Protein AF-A0A951LX71-F1 (afdb_monomer_lite)

pLDDT: mean 90.01, std 8.05, range [53.84, 97.81]

Radius of gyration: 21.37 Å; chains: 1; bounding box: 46×36×62 Å

Structure (mmCIF, N/CA/C/O backbone):
data_AF-A0A951LX71-F1
#
_entry.id   AF-A0A951LX71-F1
#
loop_
_atom_site.group_PDB
_atom_site.id
_atom_site.type_symbol
_atom_site.label_atom_id
_atom_site.label_alt_id
_atom_site.label_comp_id
_atom_site.label_asym_id
_atom_site.label_entity_id
_atom_site.label_seq_id
_atom_site.pdbx_PDB_ins_code
_atom_site.Cartn_x
_atom_site.Cartn_y
_atom_site.Cartn_z
_atom_site.occupancy
_atom_site.B_iso_or_equiv
_atom_site.auth_seq_id
_atom_site.auth_comp_id
_atom_site.auth_asym_id
_atom_site.auth_atom_id
_atom_site.pdbx_PDB_model_num
ATOM 1 N N . MET A 1 1 ? -23.611 7.431 28.862 1.00 66.81 1 MET A N 1
ATOM 2 C CA . MET A 1 1 ? -22.140 7.429 29.046 1.00 66.81 1 MET A CA 1
ATOM 3 C C . MET A 1 1 ? -21.780 8.464 30.101 1.00 66.81 1 MET A C 1
ATOM 5 O O . MET A 1 1 ? -22.426 9.503 30.130 1.00 66.81 1 MET A O 1
ATOM 9 N N . THR A 1 2 ? -20.811 8.182 30.977 1.00 81.56 2 THR A N 1
ATOM 10 C CA . THR A 1 2 ? -20.246 9.188 31.904 1.00 81.56 2 THR A CA 1
ATOM 11 C C . THR A 1 2 ? -19.295 10.132 31.152 1.00 81.56 2 THR A C 1
ATOM 13 O O . THR A 1 2 ? -18.845 9.772 30.062 1.00 81.56 2 THR A O 1
ATOM 16 N N . SER A 1 3 ? -18.959 11.307 31.708 1.00 85.88 3 SER A N 1
ATOM 17 C CA . SER A 1 3 ? -18.001 12.256 31.094 1.00 85.88 3 SER A CA 1
ATOM 18 C C . SER A 1 3 ? -16.679 11.586 30.719 1.00 85.88 3 SER A C 1
ATOM 20 O O . SER A 1 3 ? -16.172 11.775 29.615 1.00 85.88 3 SER A O 1
ATOM 22 N N . ASP A 1 4 ? -16.178 10.731 31.607 1.00 86.00 4 ASP A N 1
ATOM 23 C CA . ASP A 1 4 ? -14.903 10.034 31.440 1.00 86.00 4 ASP A CA 1
ATOM 24 C C . ASP A 1 4 ? -14.977 8.998 30.314 1.00 86.00 4 ASP A C 1
ATOM 26 O O . ASP A 1 4 ? -14.040 8.845 29.531 1.00 86.00 4 ASP A O 1
ATOM 30 N N . THR A 1 5 ? -16.132 8.338 30.168 1.00 87.06 5 THR A N 1
ATOM 31 C CA . THR A 1 5 ? -16.380 7.395 29.068 1.00 87.06 5 THR A CA 1
ATOM 32 C C . THR A 1 5 ? -16.422 8.123 27.723 1.00 87.06 5 THR A C 1
ATOM 34 O O . THR A 1 5 ? -15.900 7.619 26.731 1.00 87.06 5 THR A O 1
ATOM 37 N N . THR A 1 6 ? -17.013 9.320 27.680 1.00 91.06 6 THR A N 1
ATOM 38 C CA . THR A 1 6 ? -17.078 10.148 26.466 1.00 91.06 6 THR A CA 1
ATOM 39 C C . THR A 1 6 ? -15.694 10.630 26.039 1.00 91.06 6 THR A C 1
ATOM 41 O O . THR A 1 6 ? -15.345 10.507 24.867 1.00 91.06 6 THR A O 1
ATOM 44 N N . LEU A 1 7 ? -14.875 11.110 26.980 1.00 93.25 7 LEU A N 1
ATOM 45 C CA . LEU A 1 7 ? -13.503 11.539 26.697 1.00 93.25 7 LEU A CA 1
ATOM 46 C C . LEU A 1 7 ? -12.629 10.373 26.204 1.00 93.25 7 LEU A C 1
ATOM 48 O O . LEU A 1 7 ? -11.881 10.513 25.231 1.00 93.25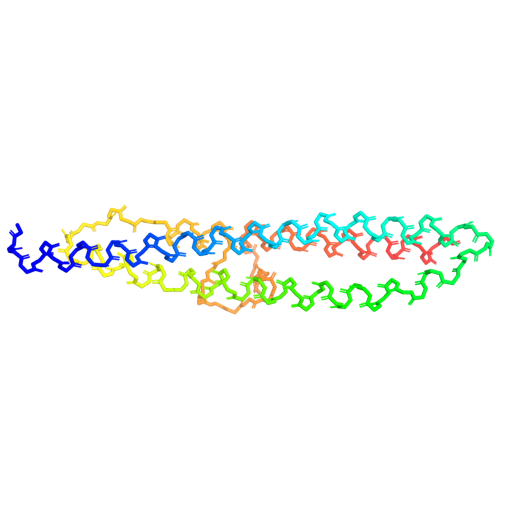 7 LEU A O 1
ATOM 52 N N . ALA A 1 8 ? -12.749 9.207 26.847 1.00 92.94 8 ALA A N 1
ATOM 53 C CA . ALA A 1 8 ? -12.040 7.998 26.439 1.00 92.94 8 ALA A CA 1
ATOM 54 C C . ALA A 1 8 ? -12.439 7.558 25.023 1.00 92.94 8 ALA A C 1
ATOM 56 O O . ALA A 1 8 ? -11.567 7.258 24.206 1.00 92.94 8 ALA A O 1
ATOM 57 N N . TRP A 1 9 ? -13.738 7.575 24.711 1.00 94.25 9 TRP A N 1
ATOM 58 C CA . TRP A 1 9 ? -14.240 7.259 23.376 1.00 94.25 9 TRP A CA 1
ATOM 59 C C . TRP A 1 9 ? -13.669 8.207 22.318 1.00 94.25 9 TRP A C 1
ATOM 61 O O . TRP A 1 9 ? -13.099 7.740 21.336 1.00 94.25 9 TRP A O 1
ATOM 71 N N . GLN A 1 10 ? -13.743 9.523 22.543 1.00 95.69 10 GLN A N 1
ATOM 72 C CA . GLN A 1 10 ? -13.238 10.528 21.599 1.00 95.69 10 GLN A CA 1
ATOM 73 C C . GLN A 1 10 ? -11.740 10.355 21.332 1.00 95.69 10 GLN A C 1
ATOM 75 O O . GLN A 1 10 ? -11.297 10.390 20.186 1.00 95.69 10 GLN A O 1
ATOM 80 N N . THR A 1 11 ? -10.961 10.112 22.387 1.00 96.38 11 THR A N 1
ATOM 81 C CA . THR A 1 11 ? -9.510 9.921 22.274 1.00 96.38 11 THR A CA 1
ATOM 82 C C . THR A 1 11 ? -9.174 8.671 21.462 1.00 96.38 11 THR A C 1
ATOM 84 O O . THR A 1 11 ? -8.345 8.726 20.553 1.00 96.38 11 THR A O 1
ATOM 87 N N . LEU A 1 12 ? -9.828 7.543 21.758 1.00 97.06 12 LEU A N 1
ATOM 88 C CA . LEU A 1 12 ? -9.613 6.287 21.036 1.00 97.06 12 LEU A CA 1
ATOM 89 C C . LEU A 1 12 ? -10.080 6.377 19.580 1.00 97.06 12 LEU A C 1
ATOM 91 O O . LEU A 1 12 ? -9.402 5.863 18.693 1.00 97.06 12 LEU A O 1
ATOM 95 N N . HIS A 1 13 ? -11.202 7.052 19.329 1.00 96.69 13 HIS A N 1
ATOM 96 C CA . HIS A 1 13 ? -11.722 7.277 17.985 1.00 96.69 13 HIS A CA 1
ATOM 97 C C . HIS A 1 13 ? -10.746 8.100 17.144 1.00 96.69 13 HIS A C 1
ATOM 99 O O . HIS A 1 13 ? -10.384 7.693 16.046 1.00 96.69 13 HIS A O 1
ATOM 105 N N . HIS A 1 14 ? -10.228 9.200 17.692 1.00 97.81 14 HIS A N 1
ATOM 106 C CA . HIS A 1 14 ? -9.255 10.028 16.986 1.00 97.81 14 HIS A CA 1
ATOM 107 C C . HIS A 1 14 ? -7.943 9.276 16.703 1.00 97.81 14 HIS A C 1
ATOM 109 O O . HIS A 1 14 ? -7.347 9.404 15.633 1.00 97.81 14 HIS A O 1
ATOM 115 N N . GLN A 1 15 ? -7.489 8.435 17.638 1.00 97.50 15 GLN A N 1
ATOM 116 C CA . GLN A 1 15 ? -6.347 7.551 17.392 1.00 97.50 15 GLN A CA 1
ATOM 117 C C . GLN A 1 15 ? -6.637 6.545 16.270 1.00 97.50 15 GLN A C 1
ATOM 119 O O . GLN A 1 15 ? -5.758 6.292 15.446 1.00 97.50 15 GLN A O 1
ATOM 124 N N . LEU A 1 16 ? -7.853 5.990 16.219 1.00 97.69 16 LEU A N 1
ATOM 125 C CA . LEU A 1 16 ? -8.264 5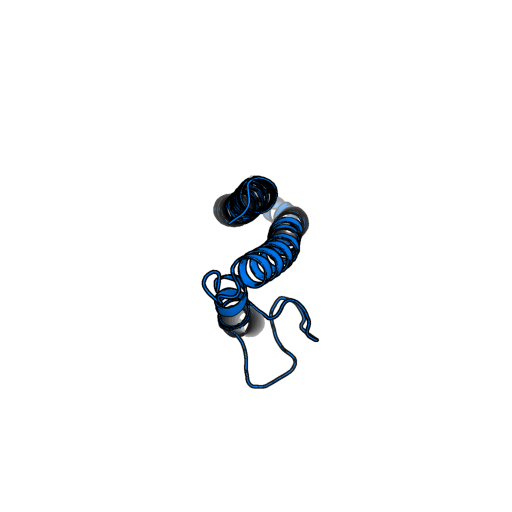.052 15.176 1.00 97.69 16 LEU A CA 1
ATOM 126 C C . LEU A 1 16 ? -8.273 5.728 13.803 1.00 97.69 16 LEU A C 1
ATOM 128 O O . LEU A 1 16 ? -7.683 5.184 12.871 1.00 97.69 16 LEU A O 1
ATOM 132 N N . GLU A 1 17 ? -8.868 6.915 13.689 1.00 97.44 17 GLU A N 1
ATOM 133 C CA . GLU A 1 17 ? -8.871 7.713 12.456 1.00 97.44 17 GLU A CA 1
ATOM 134 C C . GLU A 1 17 ? -7.449 7.931 11.943 1.00 97.44 17 GLU A C 1
ATOM 136 O O . GLU A 1 17 ? -7.142 7.581 10.805 1.00 97.44 17 GLU A O 1
ATOM 141 N N . ARG A 1 18 ? -6.534 8.372 12.814 1.00 97.50 18 ARG A N 1
ATOM 142 C CA . ARG A 1 18 ? -5.127 8.575 12.445 1.00 97.50 18 ARG 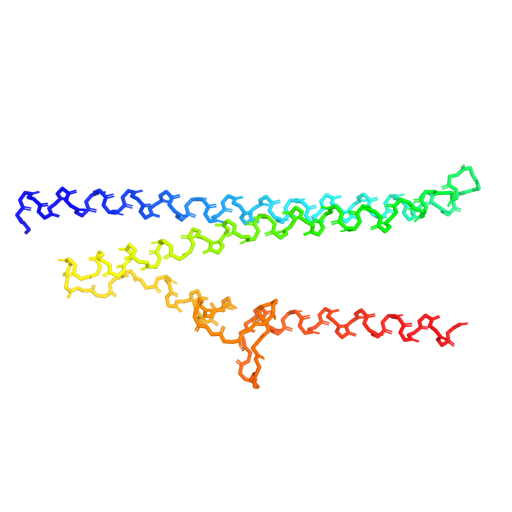A CA 1
ATOM 143 C C . ARG A 1 18 ? -4.441 7.299 11.960 1.00 97.50 18 ARG A C 1
ATOM 145 O O . ARG A 1 18 ? -3.623 7.355 11.042 1.00 97.50 18 ARG A O 1
ATOM 152 N N . MET A 1 19 ? -4.740 6.147 12.562 1.00 97.31 19 MET A N 1
ATOM 153 C CA . MET A 1 19 ? -4.200 4.865 12.092 1.00 97.31 19 MET A CA 1
ATOM 154 C C . MET A 1 19 ? -4.787 4.470 10.734 1.00 97.31 19 MET A C 1
ATOM 156 O O . MET A 1 19 ? -4.051 4.003 9.866 1.00 97.31 19 MET A O 1
ATOM 160 N N . ARG A 1 20 ? -6.082 4.702 10.502 1.00 95.75 20 ARG A N 1
ATOM 161 C CA . ARG A 1 20 ? -6.738 4.407 9.219 1.00 95.75 20 ARG A CA 1
ATOM 162 C C . ARG A 1 20 ? -6.253 5.327 8.096 1.00 95.75 20 ARG A C 1
ATOM 164 O O . ARG A 1 20 ? -5.946 4.838 7.010 1.00 95.75 20 ARG A O 1
ATOM 171 N N . GLU A 1 21 ? -6.069 6.614 8.369 1.00 96.94 21 GLU A N 1
ATOM 172 C CA . GLU A 1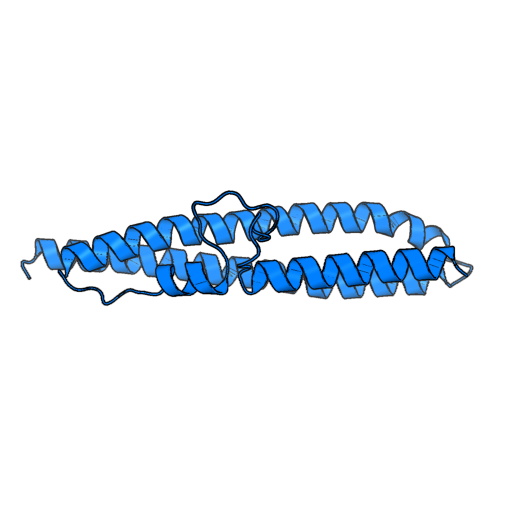 21 ? -5.438 7.565 7.444 1.00 96.94 21 GLU A CA 1
ATOM 173 C C . GLU A 1 21 ? -4.014 7.146 7.088 1.00 96.94 21 GLU A C 1
ATOM 175 O O . GLU A 1 21 ? -3.626 7.146 5.919 1.00 96.94 21 GLU A O 1
ATOM 180 N N . MET A 1 22 ? -3.229 6.746 8.090 1.00 96.31 22 MET A N 1
ATOM 181 C CA . MET A 1 22 ? -1.871 6.269 7.876 1.00 96.31 22 MET A CA 1
ATOM 182 C C . MET A 1 22 ? -1.855 5.024 6.986 1.00 96.31 22 MET A C 1
ATOM 184 O O . MET A 1 22 ? -1.090 4.977 6.023 1.00 96.31 22 MET A O 1
ATOM 188 N N . GLN A 1 23 ? -2.731 4.054 7.256 1.00 95.06 23 GLN A N 1
ATOM 189 C CA . GLN A 1 23 ? -2.885 2.860 6.429 1.00 95.06 23 GLN A CA 1
ATOM 190 C C . GLN A 1 23 ? -3.214 3.223 4.972 1.00 95.06 23 GLN A C 1
ATOM 192 O O . GLN A 1 23 ? -2.557 2.724 4.058 1.00 95.06 23 GLN A O 1
ATOM 197 N N . GLY A 1 24 ? -4.178 4.124 4.752 1.00 95.12 24 GLY A N 1
ATOM 198 C CA . GLY A 1 24 ? -4.551 4.592 3.415 1.00 95.12 24 GLY A CA 1
ATOM 199 C C . GLY A 1 24 ? -3.404 5.309 2.700 1.00 95.12 24 GLY A C 1
ATOM 200 O O . GLY A 1 24 ? -3.076 4.980 1.562 1.00 95.12 24 GLY A O 1
ATOM 201 N N . ARG A 1 25 ? -2.722 6.233 3.385 1.00 97.56 25 ARG A N 1
ATOM 202 C CA . ARG A 1 25 ? -1.604 6.999 2.819 1.00 97.56 25 ARG A CA 1
ATOM 203 C C . ARG A 1 25 ? -0.450 6.102 2.382 1.00 97.56 25 ARG A C 1
ATOM 205 O O . ARG A 1 25 ? 0.041 6.251 1.269 1.00 97.56 25 ARG A O 1
ATOM 212 N N . TYR A 1 26 ? -0.020 5.167 3.228 1.00 96.75 26 TYR A N 1
ATOM 213 C CA . TYR A 1 26 ? 1.069 4.256 2.866 1.00 96.75 26 TYR A CA 1
ATOM 214 C C . TYR A 1 26 ? 0.657 3.246 1.792 1.00 96.75 26 TYR A C 1
ATOM 216 O O . TYR A 1 26 ? 1.491 2.874 0.970 1.00 96.75 26 TYR A O 1
ATOM 224 N N . SER A 1 27 ? -0.622 2.858 1.734 1.00 94.12 27 SER A N 1
ATOM 225 C CA . SER A 1 27 ? -1.137 2.072 0.611 1.00 94.12 27 SER A CA 1
ATOM 226 C C . SER A 1 27 ? -1.060 2.853 -0.704 1.00 94.12 27 SER A C 1
ATOM 228 O O . SER A 1 27 ? -0.674 2.283 -1.720 1.00 94.12 27 SER A O 1
ATOM 230 N N . ASN A 1 28 ? -1.385 4.147 -0.698 1.00 96.62 28 ASN A N 1
ATOM 231 C CA . ASN A 1 28 ? -1.292 4.987 -1.894 1.00 96.62 28 ASN A CA 1
ATOM 232 C C . ASN A 1 28 ? 0.159 5.167 -2.347 1.00 96.62 28 ASN A C 1
ATOM 234 O O . ASN A 1 28 ? 0.445 4.958 -3.520 1.00 96.62 28 ASN A O 1
ATOM 238 N N . LEU A 1 29 ? 1.076 5.455 -1.417 1.00 97.31 29 LEU A N 1
ATOM 239 C CA . LEU A 1 29 ? 2.511 5.557 -1.717 1.00 97.31 29 LEU A CA 1
ATOM 240 C C . LEU A 1 29 ? 3.071 4.256 -2.300 1.00 97.31 29 LEU A C 1
ATOM 242 O O . LEU A 1 29 ? 3.884 4.291 -3.219 1.00 97.31 29 LEU A O 1
ATOM 246 N N . PHE A 1 30 ? 2.619 3.103 -1.797 1.00 95.44 30 PHE A N 1
ATOM 247 C CA . PHE A 1 30 ? 2.968 1.808 -2.373 1.00 95.44 30 PHE A CA 1
ATOM 248 C C . PHE A 1 30 ? 2.521 1.701 -3.837 1.00 95.44 30 PHE A C 1
ATOM 250 O O . PHE A 1 30 ? 3.338 1.380 -4.695 1.00 95.44 30 PHE A O 1
ATOM 257 N N . TYR A 1 31 ? 1.254 1.993 -4.149 1.00 93.44 31 TYR A N 1
ATOM 258 C CA . TYR A 1 31 ? 0.762 1.893 -5.528 1.00 93.44 31 TYR A CA 1
ATOM 259 C C . TYR A 1 31 ? 1.409 2.914 -6.462 1.00 93.44 31 TYR A C 1
ATOM 261 O O . TYR A 1 31 ? 1.757 2.570 -7.590 1.00 93.44 31 TYR A O 1
ATOM 269 N N . GLU A 1 32 ? 1.609 4.143 -5.993 1.00 97.06 32 GLU A N 1
ATOM 270 C CA . GLU A 1 32 ? 2.292 5.194 -6.740 1.00 97.06 32 GLU A CA 1
ATOM 271 C C . GLU A 1 32 ? 3.725 4.779 -7.089 1.00 97.06 32 GLU A C 1
ATOM 273 O O . GLU A 1 32 ? 4.115 4.849 -8.256 1.00 97.06 32 GLU A O 1
ATOM 278 N N . LEU A 1 33 ? 4.471 4.245 -6.112 1.00 97.00 33 LEU A N 1
ATOM 279 C CA . LEU A 1 33 ? 5.802 3.689 -6.340 1.00 97.00 33 LEU A CA 1
ATOM 280 C C . LEU A 1 33 ? 5.764 2.601 -7.418 1.00 97.00 33 LEU A C 1
ATOM 282 O O . LEU A 1 33 ? 6.539 2.672 -8.363 1.00 97.00 33 LEU A O 1
ATOM 286 N N . ILE A 1 34 ? 4.853 1.627 -7.322 1.00 94.19 34 ILE A N 1
ATOM 287 C CA . ILE A 1 34 ? 4.758 0.535 -8.303 1.00 94.19 34 ILE A CA 1
ATOM 288 C C . ILE A 1 34 ? 4.457 1.060 -9.713 1.00 94.19 34 ILE A C 1
ATOM 290 O O . ILE A 1 34 ? 5.096 0.619 -10.669 1.00 94.19 34 ILE A O 1
ATOM 294 N N . VAL A 1 35 ? 3.524 2.006 -9.861 1.00 95.81 35 VAL A N 1
ATOM 295 C CA . VAL A 1 35 ? 3.166 2.584 -11.168 1.00 95.81 35 VAL A CA 1
ATOM 296 C C . VAL A 1 35 ? 4.345 3.346 -11.768 1.00 95.81 35 VAL A C 1
ATOM 298 O O . VAL A 1 35 ? 4.705 3.106 -12.922 1.00 95.81 35 VAL A O 1
ATOM 301 N N . ILE A 1 36 ? 4.985 4.223 -10.991 1.00 97.31 36 ILE A N 1
ATOM 302 C CA . ILE A 1 36 ? 6.159 4.980 -11.445 1.00 97.31 36 ILE A CA 1
ATOM 303 C C . ILE A 1 36 ? 7.287 4.018 -11.818 1.00 97.31 36 ILE A C 1
ATOM 305 O O . ILE A 1 36 ? 7.894 4.148 -12.881 1.00 97.31 36 ILE A O 1
ATOM 309 N N . SER A 1 37 ? 7.546 3.016 -10.983 1.00 96.75 37 SER A N 1
ATOM 310 C CA . SER A 1 37 ? 8.592 2.031 -11.229 1.00 96.75 37 SER A CA 1
ATOM 311 C C . SER A 1 37 ? 8.333 1.184 -12.464 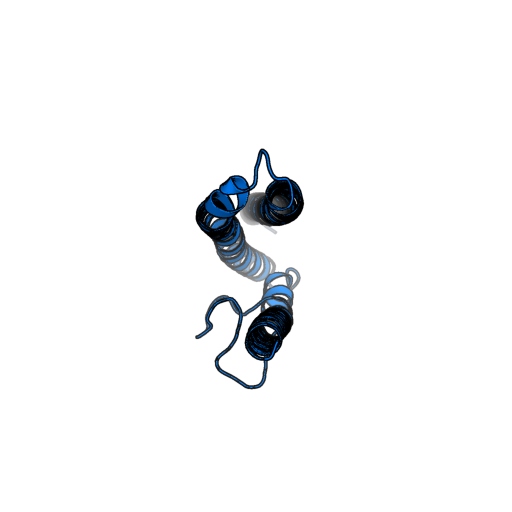1.00 96.75 37 SER A C 1
ATOM 313 O O . SER A 1 37 ? 9.280 0.895 -13.192 1.00 96.75 37 SER A O 1
ATOM 315 N N . LEU A 1 38 ? 7.080 0.831 -12.752 1.00 95.56 38 LEU A N 1
ATOM 316 C CA . LEU A 1 38 ? 6.723 0.151 -13.993 1.00 95.56 38 LEU A CA 1
ATOM 317 C C . LEU A 1 38 ? 7.062 1.017 -15.212 1.00 95.56 38 LEU A C 1
ATOM 319 O O . LEU A 1 38 ? 7.681 0.524 -16.153 1.00 95.56 38 LEU A O 1
ATOM 323 N N . ILE A 1 39 ? 6.718 2.307 -15.182 1.00 97.75 39 ILE A N 1
ATOM 324 C CA . ILE A 1 39 ? 7.046 3.246 -16.264 1.00 97.75 39 ILE A CA 1
ATOM 325 C C . ILE A 1 39 ? 8.565 3.339 -16.447 1.00 97.75 39 ILE A C 1
ATOM 327 O O . ILE A 1 39 ? 9.056 3.199 -17.565 1.00 97.75 39 ILE A O 1
ATOM 331 N N . VAL A 1 40 ? 9.326 3.509 -15.361 1.00 97.25 40 VAL A N 1
ATOM 332 C CA . VAL A 1 40 ? 10.796 3.574 -15.413 1.00 97.25 40 VAL A CA 1
ATOM 333 C C . VAL A 1 40 ? 11.395 2.286 -15.980 1.00 97.25 40 VAL A C 1
ATOM 335 O O . VAL A 1 40 ? 12.279 2.350 -16.832 1.00 97.25 40 VAL A O 1
ATOM 338 N N . LEU A 1 41 ? 10.900 1.116 -15.568 1.00 95.94 41 LEU A N 1
ATOM 339 C CA . LEU A 1 41 ? 11.355 -0.173 -16.092 1.00 95.94 41 LEU A CA 1
ATOM 340 C C . LEU A 1 41 ? 11.076 -0.320 -17.590 1.00 95.94 41 LEU A C 1
ATOM 342 O O . LEU A 1 41 ? 11.952 -0.774 -18.324 1.00 95.94 41 LEU A O 1
ATOM 346 N N . LEU A 1 42 ? 9.895 0.097 -18.056 1.00 95.19 42 LEU A N 1
ATOM 347 C CA . LEU A 1 42 ? 9.555 0.096 -19.481 1.00 95.19 42 LEU A CA 1
ATOM 348 C C . LEU A 1 42 ? 10.460 1.043 -20.278 1.00 95.19 42 LEU A C 1
ATOM 350 O O . LEU A 1 42 ? 10.914 0.678 -21.361 1.00 95.19 42 LEU A O 1
ATOM 354 N N . LEU A 1 43 ? 10.774 2.223 -19.735 1.00 96.62 43 LEU A N 1
ATOM 355 C CA . LEU A 1 43 ? 11.697 3.172 -20.362 1.00 96.62 43 LEU A CA 1
ATOM 356 C C . LEU A 1 43 ? 13.127 2.626 -20.425 1.00 96.62 43 LEU A C 1
ATOM 358 O O . LEU A 1 43 ? 13.767 2.741 -21.467 1.00 96.62 43 LEU A O 1
ATOM 362 N N . LEU A 1 44 ? 13.624 1.998 -19.355 1.00 94.19 44 LEU A N 1
ATOM 363 C CA . LEU A 1 44 ? 14.943 1.353 -19.344 1.00 94.19 44 LEU A CA 1
ATOM 364 C C . LEU A 1 44 ? 15.012 0.196 -20.347 1.00 94.19 44 LEU A C 1
ATOM 366 O O . LEU A 1 44 ? 15.990 0.081 -21.088 1.00 94.19 44 LEU A O 1
ATOM 370 N N . ALA A 1 45 ? 13.965 -0.630 -20.404 1.00 92.75 45 ALA A N 1
ATOM 371 C CA . ALA A 1 45 ? 13.855 -1.714 -21.371 1.00 92.75 45 ALA A CA 1
ATOM 372 C C . ALA A 1 45 ? 13.861 -1.172 -22.808 1.00 92.75 45 ALA A C 1
ATOM 374 O O . ALA A 1 45 ? 14.687 -1.597 -23.612 1.00 92.75 45 ALA A O 1
ATOM 375 N N . ALA A 1 46 ? 13.023 -0.181 -23.120 1.00 94.06 46 ALA A N 1
ATOM 376 C CA . ALA A 1 46 ? 12.991 0.448 -24.439 1.00 94.06 46 ALA A CA 1
ATOM 377 C C . ALA A 1 46 ? 14.330 1.112 -24.808 1.00 94.06 46 ALA A C 1
ATOM 379 O O . ALA A 1 46 ? 14.827 0.921 -25.915 1.00 94.06 46 ALA A O 1
ATOM 380 N N . ALA A 1 47 ? 14.962 1.835 -23.877 1.00 94.25 47 ALA A N 1
ATOM 381 C CA . ALA A 1 47 ? 16.267 2.459 -24.096 1.00 94.25 47 ALA A CA 1
ATOM 382 C C . ALA A 1 47 ? 17.349 1.418 -24.420 1.00 94.25 47 ALA A C 1
ATOM 384 O O . ALA A 1 47 ? 18.165 1.634 -25.317 1.00 94.25 47 ALA A O 1
ATOM 385 N N . SER A 1 48 ? 17.315 0.260 -23.755 1.00 93.44 48 SER A N 1
ATOM 386 C CA . SER A 1 48 ? 18.260 -0.834 -24.010 1.00 93.44 48 SER A CA 1
ATOM 387 C C . SER A 1 48 ? 18.129 -1.482 -25.391 1.00 93.44 48 SER A C 1
ATOM 389 O O . SER A 1 48 ? 19.046 -2.177 -25.825 1.00 93.44 48 SER A O 1
ATOM 391 N N . MET A 1 49 ? 17.025 -1.233 -26.101 1.00 93.00 49 MET A N 1
ATOM 392 C CA . MET A 1 49 ? 16.849 -1.670 -27.488 1.00 93.00 49 MET A CA 1
ATOM 393 C C . MET A 1 49 ? 17.557 -0.750 -28.493 1.00 93.00 49 MET A C 1
ATOM 395 O O . MET A 1 49 ? 17.619 -1.084 -29.672 1.00 93.00 49 MET A O 1
ATOM 399 N N . THR A 1 50 ? 18.084 0.396 -28.052 1.00 94.12 50 THR A N 1
ATOM 400 C CA . THR A 1 50 ? 18.862 1.313 -28.897 1.00 94.12 50 THR A CA 1
ATOM 401 C C . THR A 1 50 ? 20.358 1.018 -28.788 1.00 94.12 50 THR A C 1
ATOM 403 O O . THR A 1 50 ? 20.851 0.693 -27.706 1.00 94.12 50 THR A O 1
ATOM 406 N N . ASP A 1 51 ? 21.106 1.180 -29.883 1.00 88.94 51 ASP A N 1
ATOM 407 C CA . ASP A 1 51 ? 22.553 0.908 -29.899 1.00 88.94 51 ASP A CA 1
ATOM 408 C C . ASP A 1 51 ? 23.329 1.793 -28.910 1.00 88.94 51 ASP A C 1
ATOM 410 O O . ASP A 1 51 ? 24.253 1.330 -28.242 1.00 88.94 51 ASP A O 1
ATOM 414 N N . THR A 1 52 ? 22.909 3.051 -28.754 1.00 90.56 52 THR A N 1
ATOM 415 C CA . THR A 1 52 ? 23.563 4.036 -27.881 1.00 90.56 52 THR A CA 1
ATOM 416 C C . THR A 1 52 ? 23.365 3.744 -26.391 1.00 90.56 52 THR A C 1
ATOM 418 O O . THR A 1 52 ? 24.260 4.008 -25.592 1.00 90.56 52 THR A O 1
ATOM 421 N N . LEU A 1 53 ? 22.203 3.209 -25.994 1.00 91.06 53 LEU A N 1
ATOM 422 C CA . LEU A 1 53 ? 21.827 3.002 -24.586 1.00 91.06 53 LEU A CA 1
ATOM 423 C C . LEU A 1 53 ? 21.631 1.528 -24.223 1.00 91.06 53 LEU A C 1
ATOM 425 O O . LEU A 1 53 ? 21.003 1.214 -23.213 1.00 91.06 53 LEU A O 1
ATOM 429 N N . ARG A 1 54 ? 22.230 0.609 -24.985 1.00 89.56 54 ARG A N 1
ATOM 430 C CA . ARG A 1 54 ? 22.135 -0.840 -24.750 1.00 89.56 54 ARG A CA 1
ATOM 431 C C . ARG A 1 54 ? 22.493 -1.254 -23.318 1.00 89.56 54 ARG A C 1
ATOM 433 O O . ARG A 1 54 ? 21.884 -2.162 -22.759 1.00 89.56 54 ARG A O 1
ATOM 440 N N . GLY A 1 55 ? 23.435 -0.542 -22.693 1.00 92.50 55 GLY A N 1
ATOM 441 C CA . GLY A 1 55 ? 23.847 -0.755 -21.301 1.00 92.50 55 GLY A CA 1
ATOM 442 C C . GLY A 1 55 ? 22.768 -0.464 -20.247 1.00 92.50 55 GLY A C 1
ATOM 443 O O . GLY A 1 55 ? 22.911 -0.912 -19.113 1.00 92.50 55 GLY A O 1
ATOM 444 N N . ALA A 1 56 ? 21.670 0.220 -20.595 1.00 92.06 56 ALA A N 1
ATOM 445 C CA . ALA A 1 56 ? 20.580 0.540 -19.668 1.00 92.06 56 ALA A CA 1
ATOM 446 C C . ALA A 1 56 ? 19.936 -0.709 -19.039 1.00 92.06 56 ALA A C 1
ATOM 448 O O . ALA A 1 56 ? 19.482 -0.657 -17.896 1.00 92.06 56 ALA A O 1
ATOM 449 N N . VAL A 1 57 ? 19.967 -1.853 -19.737 1.00 92.50 57 VAL A N 1
ATOM 450 C CA . VAL A 1 57 ? 19.461 -3.136 -19.219 1.00 92.50 57 VAL A CA 1
ATOM 451 C C . VAL A 1 57 ? 20.164 -3.561 -17.924 1.00 92.50 57 VAL A C 1
ATOM 453 O O . VAL A 1 57 ? 19.551 -4.192 -17.066 1.00 92.50 57 VAL A O 1
ATOM 456 N N . LEU A 1 58 ? 21.428 -3.165 -17.731 1.00 94.69 58 LEU A N 1
ATOM 457 C CA . LEU A 1 58 ? 22.207 -3.500 -16.538 1.00 94.69 58 LEU A CA 1
ATOM 458 C C . LEU A 1 58 ? 21.694 -2.786 -15.280 1.00 94.69 58 LEU A C 1
ATOM 460 O O . LEU A 1 58 ? 21.941 -3.262 -14.176 1.00 94.69 58 LEU A O 1
ATOM 464 N N . LEU A 1 59 ? 20.958 -1.678 -15.429 1.00 94.81 59 LEU A N 1
ATOM 465 C CA . LEU A 1 59 ? 20.370 -0.937 -14.307 1.00 94.81 59 LEU A CA 1
ATOM 466 C C . LEU A 1 59 ? 19.084 -1.584 -13.783 1.00 94.81 59 LEU A C 1
ATOM 468 O O . LEU A 1 59 ? 18.741 -1.401 -12.615 1.00 94.81 59 LEU A O 1
ATOM 472 N N . ILE A 1 60 ? 18.390 -2.360 -14.621 1.00 93.38 60 ILE A N 1
ATOM 473 C CA . ILE A 1 60 ? 17.117 -3.008 -14.285 1.00 93.38 60 ILE A CA 1
ATOM 474 C C . ILE A 1 60 ? 17.197 -3.832 -12.988 1.00 93.38 60 ILE A C 1
ATOM 476 O O . ILE A 1 60 ? 16.393 -3.560 -12.097 1.00 93.38 60 ILE A O 1
ATOM 480 N N . PRO A 1 61 ? 18.130 -4.791 -12.802 1.00 92.75 61 PRO A N 1
ATOM 481 C CA . PRO A 1 61 ? 18.156 -5.607 -11.584 1.00 92.75 61 PRO A CA 1
ATOM 482 C C . PRO A 1 61 ? 18.362 -4.777 -10.309 1.00 92.75 61 PRO A C 1
ATOM 484 O O . PRO A 1 61 ? 17.699 -5.025 -9.302 1.00 92.75 61 PRO A O 1
ATOM 487 N N . PHE A 1 62 ? 19.219 -3.751 -10.350 1.00 95.06 62 PHE A N 1
ATOM 488 C CA . PHE A 1 62 ? 19.436 -2.856 -9.209 1.00 95.06 62 PHE A CA 1
ATOM 489 C C . PHE A 1 62 ? 18.190 -2.029 -8.896 1.00 95.06 62 PHE A C 1
ATOM 491 O O . PHE A 1 62 ? 17.812 -1.894 -7.731 1.00 95.06 62 PHE A O 1
ATOM 498 N N . TYR A 1 63 ? 17.521 -1.520 -9.932 1.00 95.62 63 TYR A N 1
ATOM 499 C CA . TYR A 1 63 ? 16.288 -0.761 -9.773 1.00 95.62 63 TYR A CA 1
ATOM 500 C C . TYR A 1 63 ? 15.157 -1.630 -9.208 1.00 95.62 63 TYR A C 1
ATOM 502 O O . TYR A 1 63 ? 14.477 -1.215 -8.274 1.00 95.62 63 TYR A O 1
ATOM 510 N N . VAL A 1 64 ? 15.001 -2.869 -9.686 1.00 94.50 64 VAL A N 1
ATOM 511 C CA . VAL A 1 64 ? 14.009 -3.819 -9.153 1.00 94.50 64 VAL A CA 1
ATOM 512 C C . VAL A 1 64 ? 14.240 -4.088 -7.663 1.00 94.50 64 VAL A C 1
ATOM 514 O O . VAL A 1 64 ? 13.285 -4.045 -6.887 1.00 94.50 64 VAL A O 1
ATOM 517 N N . ILE A 1 65 ? 15.489 -4.312 -7.237 1.00 94.81 65 ILE A N 1
ATOM 518 C CA . ILE A 1 65 ? 15.817 -4.498 -5.812 1.00 94.81 65 ILE A CA 1
ATOM 519 C C . ILE A 1 65 ? 15.475 -3.235 -5.012 1.00 94.81 65 ILE A C 1
ATOM 521 O O . ILE A 1 65 ? 14.822 -3.327 -3.972 1.00 94.81 65 ILE A O 1
ATOM 525 N N . TYR A 1 66 ? 15.868 -2.057 -5.504 1.00 95.50 66 TYR A N 1
ATOM 526 C CA . TYR A 1 66 ? 15.582 -0.773 -4.859 1.00 95.50 66 TYR A CA 1
ATOM 527 C C . TYR A 1 66 ? 14.076 -0.564 -4.634 1.00 95.50 66 TYR A C 1
ATOM 529 O O . TYR A 1 66 ? 13.648 -0.250 -3.518 1.00 95.50 66 TYR A O 1
ATOM 537 N N . VAL A 1 67 ? 13.268 -0.797 -5.669 1.00 96.38 67 VAL A N 1
ATOM 538 C 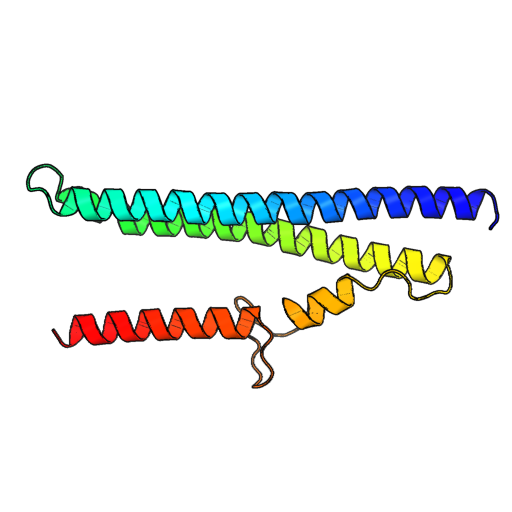CA . VAL A 1 67 ? 11.804 -0.689 -5.613 1.00 96.38 67 VAL A CA 1
ATOM 539 C C . VAL A 1 67 ? 11.219 -1.735 -4.672 1.00 96.38 67 VAL A C 1
ATOM 541 O O . VAL A 1 67 ? 10.325 -1.414 -3.890 1.00 96.38 67 VAL A O 1
ATOM 544 N N . GLY A 1 68 ? 11.744 -2.962 -4.686 1.00 93.44 68 GLY A N 1
ATOM 545 C CA . GLY A 1 68 ? 11.333 -4.031 -3.778 1.00 93.44 68 GLY A CA 1
ATOM 546 C C . GLY A 1 68 ? 11.526 -3.663 -2.305 1.00 93.44 68 GLY A C 1
ATOM 547 O O . GLY A 1 68 ? 10.613 -3.851 -1.501 1.00 93.44 68 GLY A O 1
ATOM 548 N N . VAL A 1 69 ? 12.668 -3.065 -1.952 1.00 96.00 69 VAL A N 1
ATOM 549 C CA . VAL A 1 69 ? 12.952 -2.607 -0.580 1.00 96.00 69 VAL A CA 1
ATOM 550 C C . VAL A 1 69 ? 11.989 -1.496 -0.149 1.00 96.00 69 VAL A C 1
ATOM 552 O O . VAL A 1 69 ? 11.416 -1.573 0.938 1.00 96.00 69 VAL A O 1
ATOM 555 N N . HIS A 1 70 ? 11.748 -0.494 -0.999 1.00 95.44 70 HIS A N 1
ATOM 556 C CA . HIS A 1 70 ? 10.812 0.597 -0.688 1.00 95.44 70 HIS A CA 1
ATOM 557 C C . HIS A 1 70 ? 9.365 0.104 -0.591 1.00 95.44 70 HIS A C 1
ATOM 559 O O . HIS A 1 70 ? 8.621 0.501 0.305 1.00 95.44 70 HIS A O 1
ATOM 565 N N . SER A 1 71 ? 8.985 -0.829 -1.461 1.00 93.69 71 SER A N 1
ATOM 566 C CA . SER A 1 71 ? 7.678 -1.482 -1.432 1.00 93.69 71 SER A CA 1
ATOM 567 C C . SER A 1 71 ? 7.467 -2.245 -0.123 1.00 93.69 71 SER A C 1
ATOM 569 O O . SER A 1 71 ? 6.424 -2.103 0.516 1.00 93.69 71 SER A O 1
ATOM 571 N N . ALA A 1 72 ? 8.474 -3.006 0.323 1.00 91.44 72 ALA A N 1
ATOM 572 C CA . ALA A 1 72 ? 8.442 -3.707 1.605 1.00 91.44 72 ALA A CA 1
ATOM 573 C C . ALA A 1 72 ? 8.350 -2.730 2.787 1.00 91.44 72 ALA A C 1
ATOM 575 O O . ALA A 1 72 ? 7.578 -2.961 3.719 1.00 91.44 72 ALA A O 1
ATOM 576 N N . TYR A 1 73 ? 9.081 -1.614 2.725 1.00 94.25 73 TYR A N 1
ATOM 577 C CA . TYR A 1 73 ? 9.009 -0.550 3.720 1.00 94.25 73 TYR A CA 1
ATOM 578 C C . TYR A 1 73 ? 7.593 0.039 3.824 1.00 94.25 73 TYR A C 1
ATOM 580 O O . TYR A 1 73 ? 7.022 0.049 4.915 1.00 94.25 73 TYR A O 1
ATOM 588 N N . TYR A 1 74 ? 6.965 0.445 2.716 1.00 95.38 74 TYR A N 1
ATOM 589 C CA . TYR A 1 74 ? 5.597 0.978 2.750 1.00 95.38 74 TYR A CA 1
ATOM 590 C C . TYR A 1 74 ? 4.573 -0.051 3.229 1.00 95.38 74 TYR A C 1
ATOM 592 O O . TYR A 1 74 ? 3.735 0.264 4.078 1.00 95.38 74 TYR A O 1
ATOM 600 N N . LEU A 1 75 ? 4.673 -1.299 2.765 1.00 91.62 75 LEU A N 1
ATOM 601 C CA . LEU A 1 75 ? 3.777 -2.363 3.209 1.00 91.62 75 LEU A CA 1
ATOM 602 C C . LEU A 1 75 ? 3.924 -2.644 4.713 1.00 91.62 75 LEU A C 1
ATOM 604 O O . LEU A 1 75 ? 2.924 -2.902 5.382 1.00 91.62 75 LEU A O 1
ATOM 608 N N . SER A 1 76 ? 5.136 -2.535 5.271 1.00 92.00 76 SER A N 1
ATOM 609 C CA . SER A 1 76 ? 5.354 -2.696 6.714 1.00 92.00 76 SER A CA 1
ATOM 610 C C . SER A 1 76 ? 4.568 -1.667 7.536 1.00 92.00 76 SER A C 1
ATOM 612 O O . SER A 1 76 ? 3.971 -2.027 8.551 1.00 92.00 76 SER A O 1
ATOM 614 N N . TYR A 1 77 ? 4.461 -0.423 7.056 1.00 94.25 77 TYR A N 1
ATOM 615 C CA . TYR A 1 77 ? 3.660 0.619 7.701 1.00 94.25 77 TYR A CA 1
ATOM 616 C C . TYR A 1 77 ? 2.157 0.402 7.552 1.00 94.25 77 TYR A C 1
ATOM 618 O O . TYR A 1 77 ? 1.417 0.658 8.499 1.00 94.25 77 TYR A O 1
ATOM 626 N N . VAL A 1 78 ? 1.700 -0.112 6.407 1.00 93.88 78 VAL A N 1
ATOM 627 C CA . VAL A 1 78 ? 0.297 -0.520 6.220 1.00 93.88 78 VAL A CA 1
ATOM 628 C C . VAL A 1 78 ? -0.075 -1.613 7.224 1.00 93.88 78 VAL A C 1
ATOM 630 O O . VAL A 1 78 ? -1.103 -1.518 7.895 1.00 93.88 78 VAL A O 1
ATOM 633 N N . VAL A 1 79 ? 0.776 -2.634 7.372 1.00 92.06 79 VAL A N 1
ATOM 634 C CA . VAL A 1 79 ? 0.567 -3.724 8.338 1.00 92.06 79 VAL A CA 1
ATOM 635 C C . VAL A 1 79 ? 0.600 -3.200 9.769 1.00 92.06 79 VAL A C 1
ATOM 637 O O . VAL A 1 79 ? -0.279 -3.540 10.559 1.00 92.06 79 VAL A O 1
ATOM 640 N N . TRP A 1 80 ? 1.574 -2.351 10.096 1.00 94.06 80 TRP A N 1
ATOM 641 C CA . TRP A 1 80 ? 1.682 -1.722 11.408 1.00 94.06 80 TRP A CA 1
ATOM 642 C C . TRP A 1 80 ? 0.409 -0.942 11.753 1.00 94.06 80 TRP A C 1
ATOM 644 O O . TRP A 1 80 ? -0.236 -1.240 12.755 1.00 94.06 80 TRP A O 1
ATOM 654 N N . ALA A 1 81 ? -0.027 -0.029 10.883 1.00 96.12 81 ALA A N 1
ATOM 655 C CA . ALA A 1 81 ? -1.226 0.778 11.100 1.00 96.12 81 ALA A CA 1
ATOM 656 C C . ALA A 1 81 ? -2.476 -0.093 11.302 1.00 96.12 81 ALA A C 1
ATOM 658 O O . ALA A 1 81 ? -3.281 0.161 12.199 1.00 96.12 81 ALA A O 1
ATOM 659 N N . ARG A 1 82 ? -2.592 -1.184 10.539 1.00 94.62 82 ARG A N 1
ATOM 660 C CA . ARG A 1 82 ? -3.695 -2.139 10.651 1.00 94.62 82 ARG A CA 1
ATOM 661 C C . ARG A 1 82 ? -3.714 -2.893 11.986 1.00 94.62 82 ARG A C 1
ATOM 663 O O . ARG A 1 82 ? -4.791 -3.123 12.539 1.00 94.62 82 ARG A O 1
ATOM 670 N N . ILE A 1 83 ? -2.550 -3.274 12.520 1.00 94.50 83 ILE A N 1
ATOM 671 C CA . ILE A 1 83 ? -2.445 -3.917 13.842 1.00 94.50 83 ILE A CA 1
ATOM 672 C C . ILE A 1 83 ? -2.977 -2.976 14.928 1.00 94.50 83 ILE A C 1
ATOM 674 O O . ILE A 1 83 ? -3.820 -3.376 15.732 1.00 94.50 83 ILE A O 1
ATOM 678 N N . TYR A 1 84 ? -2.537 -1.716 14.922 1.00 95.75 84 TYR A N 1
ATOM 679 C CA . TYR A 1 84 ? -2.980 -0.729 15.908 1.00 95.75 84 TYR A CA 1
ATOM 680 C C . TYR A 1 84 ? -4.463 -0.389 15.754 1.00 95.75 84 TYR A C 1
ATOM 682 O O . TYR A 1 84 ? -5.185 -0.366 16.751 1.00 95.75 84 TYR A O 1
ATOM 690 N N . ALA A 1 85 ? -4.941 -0.206 14.522 1.00 96.94 85 ALA A N 1
ATOM 691 C CA . ALA A 1 85 ? -6.354 0.031 14.249 1.00 96.94 85 ALA A CA 1
ATOM 692 C C . ALA A 1 85 ? -7.237 -1.121 14.755 1.00 96.94 85 ALA A C 1
ATOM 694 O O . ALA A 1 85 ? -8.245 -0.876 15.409 1.00 96.94 85 ALA A O 1
ATOM 695 N N . THR A 1 86 ? -6.817 -2.375 14.552 1.00 95.69 86 THR A N 1
ATOM 696 C CA . THR A 1 86 ? -7.531 -3.556 15.070 1.00 95.69 86 THR A CA 1
ATOM 697 C C . THR A 1 86 ? -7.670 -3.506 16.593 1.00 95.69 86 THR A C 1
ATOM 699 O O . THR A 1 86 ? -8.760 -3.710 17.125 1.00 95.69 86 THR A O 1
ATOM 702 N N . GLY A 1 87 ? -6.584 -3.193 17.305 1.00 95.69 87 GLY A N 1
ATOM 703 C CA . GLY A 1 87 ? -6.619 -3.068 18.763 1.00 95.69 87 GLY A CA 1
ATOM 704 C C . GLY A 1 87 ? -7.506 -1.915 19.249 1.00 95.69 87 GLY A C 1
ATOM 705 O O . GLY A 1 87 ? -8.180 -2.048 20.270 1.00 95.69 87 GLY A O 1
ATOM 706 N N . LEU A 1 88 ? -7.534 -0.791 18.527 1.00 97.12 88 LEU A N 1
ATOM 707 C CA . LEU A 1 88 ? -8.382 0.361 18.852 1.00 97.12 88 LEU A CA 1
ATOM 708 C C . LEU A 1 88 ? -9.868 0.071 18.606 1.00 97.12 88 LEU A C 1
ATOM 710 O O . LEU A 1 88 ? -10.686 0.390 19.465 1.00 97.12 88 LEU A O 1
ATOM 714 N N . GLU A 1 89 ? -10.216 -0.592 17.501 1.00 96.56 89 GLU A N 1
ATOM 715 C CA . GLU A 1 89 ? -11.595 -1.014 17.210 1.00 96.56 89 GLU A CA 1
ATOM 716 C C . GLU A 1 89 ? -12.141 -1.950 18.285 1.00 96.56 89 GLU A C 1
ATOM 718 O O . GLU A 1 89 ? -13.242 -1.741 18.788 1.00 96.56 89 GLU A O 1
ATOM 723 N N . GLN A 1 90 ? -11.349 -2.940 18.703 1.00 95.38 90 GLN A N 1
ATOM 724 C CA . GLN A 1 90 ? -11.743 -3.866 19.766 1.00 95.38 90 GLN A CA 1
ATOM 725 C C . GLN A 1 90 ? -11.976 -3.143 21.099 1.00 95.38 90 GLN A C 1
ATOM 727 O O . GLN A 1 90 ? -12.954 -3.428 21.791 1.00 95.38 90 GLN A O 1
ATOM 732 N N . LYS A 1 91 ? -11.116 -2.177 21.452 1.00 95.69 91 LYS A N 1
ATOM 733 C CA . LYS A 1 91 ? -11.286 -1.353 22.661 1.00 95.69 91 LYS A CA 1
ATOM 734 C C . LYS A 1 91 ? -12.538 -0.479 22.595 1.00 95.69 91 LYS A C 1
ATOM 736 O O . LYS A 1 91 ? -13.255 -0.382 23.587 1.00 95.69 91 LYS A O 1
ATOM 741 N N . LEU A 1 92 ? -12.808 0.140 21.446 1.00 95.56 92 LEU A N 1
ATOM 742 C CA . LEU A 1 92 ? -13.996 0.968 21.233 1.00 95.56 92 LEU A CA 1
ATOM 743 C C . LEU A 1 92 ? -15.284 0.137 21.301 1.00 95.56 92 LEU A C 1
ATOM 745 O O . LEU A 1 92 ? -16.202 0.518 22.023 1.00 95.56 92 LEU A O 1
ATOM 749 N N . ASN A 1 93 ? -15.329 -1.024 20.645 1.00 95.56 93 ASN A N 1
ATOM 750 C CA . ASN A 1 93 ? -16.469 -1.942 20.732 1.00 95.56 93 ASN A CA 1
ATOM 751 C C . ASN A 1 93 ? -16.702 -2.415 22.177 1.00 95.56 93 ASN A C 1
ATOM 753 O O . ASN A 1 93 ? -17.835 -2.427 22.654 1.00 95.56 93 ASN A O 1
ATOM 757 N N . ALA A 1 94 ? -15.634 -2.732 22.922 1.00 94.06 94 ALA A N 1
ATOM 758 C CA . ALA A 1 94 ? -15.741 -3.110 24.333 1.00 94.06 94 ALA A CA 1
ATOM 759 C C . ALA A 1 94 ? -16.298 -1.974 25.211 1.00 94.06 94 ALA A C 1
ATOM 761 O O . ALA A 1 94 ? -17.114 -2.227 26.098 1.00 94.06 94 ALA A O 1
ATOM 762 N N . LEU A 1 95 ? -15.894 -0.727 24.950 1.00 93.12 95 LEU A N 1
ATOM 763 C CA . LEU A 1 95 ? -16.396 0.456 25.654 1.00 93.12 95 LEU A CA 1
ATOM 764 C C . LEU A 1 95 ? -17.887 0.703 25.369 1.00 93.12 95 LEU A C 1
ATOM 766 O O . LEU A 1 95 ? -18.640 1.052 26.277 1.00 93.12 95 LEU A O 1
ATOM 770 N N . LEU A 1 96 ? -18.311 0.496 24.120 1.00 90.25 96 LEU A N 1
ATOM 771 C CA . LEU A 1 96 ? -19.699 0.655 23.681 1.00 90.25 96 LEU A CA 1
ATOM 772 C C . LEU A 1 96 ? -20.586 -0.545 24.043 1.00 90.25 96 LEU A C 1
ATOM 774 O O . LEU A 1 96 ? -21.804 -0.414 24.042 1.00 90.25 96 LEU A O 1
ATOM 778 N N . LYS A 1 97 ? -19.985 -1.694 24.385 1.00 91.31 97 LYS A N 1
ATOM 779 C CA . LYS A 1 97 ? -20.657 -2.997 24.553 1.00 91.31 97 LYS A CA 1
ATOM 780 C C . LYS A 1 97 ? -21.437 -3.437 23.310 1.00 91.31 97 LYS A C 1
ATOM 782 O O . LYS A 1 97 ? -22.364 -4.237 23.404 1.00 91.31 97 LYS A O 1
ATOM 787 N N . GLU A 1 98 ? -21.025 -2.937 22.155 1.00 91.12 98 GLU A N 1
ATOM 788 C CA . GLU A 1 98 ? -21.617 -3.223 20.857 1.00 91.12 98 GLU A CA 1
ATOM 789 C C . GLU A 1 98 ? -20.512 -3.496 19.842 1.00 91.12 98 GLU A C 1
ATOM 791 O O . GLU A 1 98 ? -19.393 -2.997 19.952 1.00 91.12 98 GLU A O 1
ATOM 796 N N . ASP A 1 99 ? -20.830 -4.291 18.829 1.00 90.19 99 ASP A N 1
ATOM 797 C CA . ASP A 1 99 ? -19.881 -4.723 17.808 1.00 90.19 99 ASP A CA 1
ATOM 798 C C . ASP A 1 99 ? -20.067 -3.923 16.512 1.00 90.19 99 ASP A C 1
ATOM 800 O O . ASP A 1 99 ? -20.427 -4.460 15.463 1.00 90.19 99 ASP A O 1
ATOM 804 N N . LEU A 1 100 ? -19.881 -2.604 16.619 1.00 90.94 100 LEU A N 1
ATOM 805 C CA . LEU A 1 100 ? -20.135 -1.651 15.534 1.00 90.94 100 LEU A CA 1
ATOM 806 C C . LEU A 1 100 ? -18.938 -1.511 14.585 1.00 90.94 100 LEU A C 1
ATOM 808 O O . LEU A 1 100 ? -19.107 -1.410 13.370 1.00 90.94 100 LEU A O 1
ATOM 812 N N . LEU A 1 101 ? -17.714 -1.516 15.119 1.00 93.44 101 LEU A N 1
ATOM 813 C CA . LEU A 1 101 ? -16.493 -1.342 14.333 1.00 93.44 101 LEU A CA 1
ATOM 814 C C . LEU A 1 101 ? -15.962 -2.702 13.879 1.00 93.44 101 LEU A C 1
ATOM 816 O O . LEU A 1 101 ? -15.314 -3.426 14.635 1.00 93.44 101 LEU A O 1
ATOM 820 N N . ILE A 1 102 ? -16.265 -3.060 12.631 1.00 93.56 102 ILE A N 1
ATOM 821 C CA . ILE A 1 102 ? -16.036 -4.410 12.092 1.00 93.56 102 ILE A CA 1
ATOM 822 C C . ILE A 1 102 ? -14.952 -4.471 11.008 1.00 93.56 102 ILE A C 1
ATOM 824 O O . ILE A 1 102 ? -14.721 -5.540 10.435 1.00 93.56 102 ILE A O 1
ATOM 828 N N . ALA A 1 103 ? -14.304 -3.345 10.701 1.00 92.75 103 ALA A N 1
ATOM 829 C CA . ALA A 1 103 ? -13.387 -3.231 9.569 1.00 92.75 103 ALA A CA 1
ATOM 830 C C . ALA A 1 103 ? -12.208 -4.206 9.692 1.00 92.75 103 ALA A C 1
ATOM 832 O O . ALA A 1 103 ? -11.900 -4.908 8.729 1.00 92.75 103 ALA A O 1
ATOM 833 N N . HIS A 1 104 ? -11.625 -4.369 10.885 1.00 90.94 104 HIS A N 1
ATOM 834 C CA . HIS A 1 104 ? -10.553 -5.347 11.103 1.00 90.94 104 HIS A CA 1
ATOM 835 C C . HIS A 1 104 ? -10.942 -6.786 10.710 1.00 90.94 104 HIS A C 1
ATOM 837 O O . HIS A 1 104 ? -10.099 -7.541 10.210 1.00 90.94 104 HIS A O 1
ATOM 843 N N . ARG A 1 105 ? -12.218 -7.175 10.883 1.00 90.50 105 ARG A N 1
ATOM 844 C CA . ARG A 1 105 ? -12.728 -8.500 10.484 1.00 90.50 105 ARG A CA 1
ATOM 845 C C . ARG A 1 105 ? -12.834 -8.622 8.972 1.00 90.50 105 ARG A C 1
ATOM 847 O O . ARG A 1 105 ? -12.395 -9.626 8.415 1.00 90.50 105 ARG A O 1
ATOM 854 N N . GLN A 1 106 ? -13.355 -7.595 8.306 1.00 90.31 106 GLN A N 1
ATOM 855 C CA . GLN A 1 106 ? -13.434 -7.559 6.845 1.00 90.31 106 GLN A CA 1
ATOM 856 C C . GLN A 1 106 ? -12.038 -7.621 6.218 1.00 90.31 106 GLN A C 1
ATOM 858 O O . GLN A 1 106 ? -11.791 -8.427 5.323 1.00 90.31 106 GLN A O 1
ATOM 863 N N . GLU A 1 107 ? -11.084 -6.859 6.751 1.00 89.75 107 GLU A N 1
ATOM 864 C CA . GLU A 1 107 ? -9.693 -6.884 6.300 1.00 89.75 107 GLU A CA 1
ATOM 865 C C . GLU A 1 107 ? -9.029 -8.248 6.524 1.00 89.75 107 GLU A C 1
ATOM 867 O O . GLU A 1 107 ? -8.204 -8.677 5.719 1.00 89.75 107 GLU A O 1
ATOM 872 N N . ALA A 1 108 ? -9.364 -8.953 7.610 1.00 87.56 108 ALA A N 1
ATOM 873 C CA . ALA A 1 108 ? -8.831 -10.289 7.878 1.00 87.56 108 ALA A CA 1
ATOM 874 C C . ALA A 1 108 ? -9.311 -11.333 6.863 1.00 87.56 108 ALA A C 1
ATOM 876 O O . ALA A 1 108 ? -8.560 -12.260 6.544 1.00 87.56 108 ALA A O 1
ATOM 877 N N . VAL A 1 109 ? -10.534 -11.167 6.353 1.00 85.19 109 VAL A N 1
ATOM 878 C CA . VAL A 1 109 ? -11.119 -12.023 5.315 1.00 85.19 109 VAL A CA 1
ATOM 879 C C . VAL A 1 109 ? -10.582 -11.651 3.933 1.00 85.19 109 VAL A C 1
ATOM 881 O O . VAL A 1 109 ? -10.155 -12.531 3.188 1.00 85.19 109 VAL A O 1
ATOM 884 N N . TYR A 1 110 ? -10.578 -10.360 3.597 1.00 82.12 110 TYR A N 1
ATOM 885 C CA . TYR A 1 110 ? -10.229 -9.883 2.260 1.00 82.12 110 TYR A CA 1
ATOM 886 C C . TYR A 1 110 ? -8.716 -9.866 2.011 1.00 82.12 110 TYR A C 1
ATOM 888 O O . TYR A 1 110 ? -8.239 -10.448 1.036 1.00 82.12 110 TYR A O 1
ATOM 896 N N . LEU A 1 111 ? -7.948 -9.229 2.902 1.00 83.44 111 LEU A N 1
ATOM 897 C CA . LEU A 1 111 ? -6.503 -9.069 2.740 1.00 83.44 111 LEU A CA 1
ATOM 898 C C . LEU A 1 111 ? -5.788 -10.334 3.201 1.00 83.44 111 LEU A C 1
ATOM 900 O O . LEU A 1 111 ? -5.353 -11.149 2.396 1.00 83.44 111 LEU A O 1
ATOM 904 N N . PHE A 1 112 ? -5.654 -10.487 4.512 1.00 84.44 112 PHE A N 1
ATOM 905 C CA . PHE A 1 112 ? -5.016 -11.618 5.173 1.00 84.44 112 PHE A CA 1
ATOM 906 C C . PHE A 1 112 ? -5.186 -11.475 6.690 1.00 84.44 112 PHE A C 1
ATOM 908 O O . PHE A 1 112 ? -5.288 -10.352 7.194 1.00 84.44 112 PHE A O 1
ATOM 915 N N . PRO A 1 113 ? -5.198 -12.569 7.462 1.00 84.69 113 PRO A N 1
ATOM 916 C CA . PRO A 1 113 ? -5.233 -12.502 8.918 1.00 84.69 113 PRO A CA 1
ATOM 917 C C . PRO A 1 113 ? -3.912 -11.915 9.431 1.00 84.69 113 PRO A C 1
ATOM 919 O O . PRO A 1 113 ? -2.849 -12.268 8.929 1.00 84.69 113 PRO A O 1
ATOM 922 N N . LEU A 1 114 ? -3.952 -11.036 10.435 1.00 83.44 114 LEU A N 1
ATOM 923 C CA . LEU A 1 114 ? -2.725 -10.482 11.035 1.00 83.44 114 LEU A CA 1
ATOM 924 C C . LEU A 1 114 ? -1.918 -11.542 11.797 1.00 83.44 114 LEU A C 1
ATOM 926 O O . LEU A 1 114 ? -0.695 -11.459 11.882 1.00 83.44 114 LEU A O 1
ATOM 930 N N . HIS A 1 115 ? -2.601 -12.551 12.334 1.00 76.12 115 HIS A N 1
ATOM 931 C CA . HIS A 1 115 ? -1.997 -13.648 13.077 1.00 76.12 115 HIS A CA 1
ATOM 932 C C . HIS A 1 115 ? -2.247 -14.951 12.316 1.00 76.12 115 HIS A C 1
ATOM 934 O O . HIS A 1 115 ? -3.365 -15.461 12.273 1.00 76.12 115 HIS A O 1
ATOM 940 N N . GLY A 1 116 ? -1.210 -15.459 11.654 1.00 70.12 116 GLY A N 1
ATOM 941 C CA . GLY A 1 116 ? -1.280 -16.681 10.860 1.00 70.12 116 GLY A CA 1
ATOM 942 C C . GLY A 1 116 ? 0.040 -16.988 10.160 1.00 70.12 116 GLY A C 1
ATOM 943 O O . GLY A 1 116 ? 0.827 -16.088 9.874 1.00 70.12 116 GLY A O 1
ATOM 944 N N . LYS A 1 117 ? 0.285 -18.272 9.880 1.00 68.75 117 LYS A N 1
ATOM 945 C CA . LYS A 1 117 ? 1.442 -18.711 9.088 1.00 68.75 117 LYS A CA 1
ATOM 946 C C . LYS A 1 117 ? 1.171 -18.408 7.614 1.00 68.75 117 LYS A C 1
ATOM 948 O O . LYS A 1 117 ? 0.447 -19.148 6.947 1.00 68.75 117 LYS A O 1
ATOM 953 N N . GLN A 1 118 ? 1.716 -17.302 7.129 1.00 72.81 118 GLN A N 1
ATOM 954 C CA . GLN A 1 118 ? 1.604 -16.879 5.736 1.00 72.81 118 GLN A CA 1
ATOM 955 C C . GLN A 1 118 ? 2.903 -16.229 5.277 1.00 72.81 118 GLN A C 1
ATOM 957 O O . GLN A 1 118 ? 3.616 -15.624 6.076 1.00 72.81 118 GLN A O 1
ATOM 962 N N . PHE A 1 119 ? 3.187 -16.344 3.988 1.00 70.94 119 PHE A N 1
ATOM 963 C CA . PHE A 1 119 ? 4.345 -15.735 3.351 1.00 70.94 119 PHE A CA 1
ATOM 964 C C . PHE A 1 119 ? 3.859 -14.894 2.175 1.00 70.94 119 PHE A C 1
ATOM 966 O O . PHE A 1 119 ? 3.116 -15.394 1.336 1.00 70.94 119 PHE A O 1
ATOM 973 N N . ALA A 1 120 ? 4.219 -13.607 2.140 1.00 66.69 120 ALA A N 1
ATOM 974 C CA . ALA A 1 120 ? 3.788 -12.672 1.091 1.00 66.69 120 ALA A CA 1
ATOM 975 C C . ALA A 1 120 ? 2.256 -12.665 0.833 1.00 66.69 120 ALA A C 1
ATOM 977 O O . ALA A 1 120 ? 1.796 -12.578 -0.304 1.00 66.69 120 ALA A O 1
ATOM 978 N N . GLY A 1 121 ? 1.453 -12.806 1.897 1.00 69.69 121 GLY A N 1
ATOM 979 C CA . GLY A 1 121 ? -0.014 -12.875 1.818 1.00 69.69 121 GLY A CA 1
ATOM 980 C C . GLY A 1 121 ? -0.581 -14.235 1.384 1.00 69.69 121 GLY A C 1
ATOM 981 O O . GLY A 1 121 ? -1.786 -14.448 1.494 1.00 69.69 121 GLY A O 1
ATOM 982 N N . VAL A 1 122 ? 0.266 -15.180 0.966 1.00 75.81 122 VAL A N 1
ATOM 983 C CA . VAL A 1 122 ? -0.127 -16.556 0.646 1.00 75.81 122 VAL A CA 1
ATOM 984 C C . VAL A 1 122 ? -0.180 -17.379 1.925 1.00 75.81 122 VAL A C 1
ATOM 986 O O . VAL A 1 122 ? 0.798 -17.490 2.671 1.00 75.81 122 VAL A O 1
ATOM 989 N N . ARG A 1 123 ? -1.337 -17.986 2.183 1.00 78.12 123 ARG A N 1
ATOM 990 C CA . ARG A 1 123 ? -1.516 -18.923 3.294 1.00 78.12 123 ARG A CA 1
ATOM 991 C C . ARG A 1 123 ? -0.980 -20.298 2.911 1.00 78.12 123 ARG A C 1
ATOM 993 O O . ARG A 1 123 ? -1.142 -20.735 1.777 1.00 78.12 123 ARG A O 1
ATOM 1000 N N . LEU A 1 124 ? -0.463 -21.050 3.880 1.00 70.56 124 LEU A N 1
ATOM 1001 C CA . LEU A 1 124 ? -0.107 -22.466 3.692 1.00 70.56 124 LEU A CA 1
ATOM 1002 C C . LEU A 1 124 ? -1.352 -23.388 3.723 1.00 70.56 124 LEU A C 1
ATOM 1004 O O . LEU A 1 124 ? -1.341 -24.453 4.330 1.00 70.56 124 LEU A O 1
ATOM 1008 N N . SER A 1 125 ? -2.475 -22.945 3.153 1.00 70.19 125 SER A N 1
ATOM 1009 C CA . SER A 1 125 ? -3.742 -23.686 3.124 1.00 70.19 125 SER A CA 1
ATOM 1010 C C . SER A 1 125 ? -4.462 -23.454 1.799 1.00 70.19 125 SER A C 1
ATOM 1012 O O . SER A 1 125 ? -4.295 -22.399 1.196 1.00 70.19 125 SER A O 1
ATOM 1014 N N . LEU A 1 126 ? -5.339 -24.375 1.392 1.00 65.06 126 LEU A N 1
ATOM 1015 C CA . LEU A 1 126 ? -6.155 -24.219 0.177 1.00 65.06 126 LEU A CA 1
ATOM 1016 C C . LEU A 1 126 ? -7.143 -23.038 0.249 1.00 65.06 126 LEU A C 1
ATOM 1018 O O . LEU A 1 126 ? -7.582 -22.536 -0.780 1.00 65.06 126 LEU A O 1
ATOM 1022 N N . LYS A 1 127 ? -7.476 -22.557 1.455 1.00 77.69 127 LYS A N 1
ATOM 1023 C CA . LYS A 1 127 ? -8.340 -21.387 1.663 1.00 77.69 127 LYS A CA 1
ATOM 1024 C C . LYS A 1 127 ? -7.504 -20.106 1.634 1.00 77.69 127 LYS A C 1
ATOM 1026 O O . LYS A 1 127 ? -7.120 -19.575 2.683 1.00 77.69 127 LYS A O 1
ATOM 1031 N N . GLN A 1 128 ? -7.198 -19.647 0.424 1.00 80.69 128 GLN A N 1
ATOM 1032 C CA . GLN A 1 128 ? -6.509 -18.377 0.198 1.00 80.69 128 GLN A CA 1
ATOM 1033 C C . GLN A 1 128 ? -7.440 -17.187 0.434 1.00 80.69 128 GLN A C 1
ATOM 1035 O O . GLN A 1 128 ? -8.651 -17.278 0.243 1.00 80.69 128 GLN A O 1
ATOM 1040 N N . THR A 1 129 ? -6.861 -16.067 0.860 1.00 83.06 129 THR A N 1
ATOM 1041 C CA . THR A 1 129 ? -7.523 -14.761 0.780 1.00 83.06 129 THR A CA 1
ATOM 1042 C C . THR A 1 129 ? -7.373 -14.191 -0.627 1.00 83.06 129 THR A C 1
ATOM 1044 O O . THR A 1 129 ? -6.640 -14.745 -1.452 1.00 83.06 129 THR A O 1
ATOM 1047 N N . PHE A 1 130 ? -8.041 -13.072 -0.913 1.00 82.00 130 PHE A N 1
ATOM 1048 C CA . PHE A 1 130 ? -7.934 -12.430 -2.222 1.00 82.00 130 PHE A CA 1
ATOM 1049 C C . PHE A 1 130 ? -6.478 -12.067 -2.559 1.00 82.00 130 PHE A C 1
ATOM 1051 O O . PHE A 1 130 ? -6.004 -12.394 -3.645 1.00 82.00 130 PHE A O 1
ATOM 1058 N N . ILE A 1 131 ? -5.729 -11.495 -1.604 1.00 82.38 131 ILE A N 1
ATOM 1059 C CA . ILE A 1 131 ? -4.294 -11.216 -1.799 1.00 82.38 131 ILE A CA 1
ATOM 1060 C C . ILE A 1 131 ? -3.509 -12.499 -2.068 1.00 82.38 131 ILE A C 1
ATOM 1062 O O . ILE A 1 131 ? -2.718 -12.529 -3.004 1.00 82.38 131 ILE A O 1
ATOM 1066 N N . GLY A 1 132 ? -3.737 -13.566 -1.297 1.00 83.38 132 GLY A N 1
ATOM 1067 C CA . GLY A 1 132 ? -3.046 -14.838 -1.518 1.00 83.38 132 GLY A CA 1
ATOM 1068 C C . GLY A 1 132 ? -3.274 -15.393 -2.927 1.00 83.38 132 GLY A C 1
ATOM 1069 O O . GLY A 1 132 ? -2.328 -15.835 -3.576 1.00 83.38 132 GLY A O 1
ATOM 1070 N N . PHE A 1 133 ? -4.509 -15.311 -3.433 1.00 86.12 133 PHE A N 1
ATOM 1071 C CA . PHE A 1 133 ? -4.843 -15.716 -4.800 1.00 86.12 133 PHE A CA 1
ATOM 1072 C C . PHE A 1 133 ? -4.112 -14.869 -5.852 1.00 86.12 133 PHE A C 1
ATOM 1074 O O . PHE A 1 133 ? -3.498 -15.423 -6.764 1.00 86.12 133 PHE A O 1
ATOM 1081 N N . ILE A 1 134 ? -4.126 -13.540 -5.707 1.00 85.19 134 ILE A N 1
ATOM 1082 C CA . ILE A 1 134 ? -3.451 -12.624 -6.637 1.00 85.19 134 ILE A CA 1
ATOM 1083 C C . ILE A 1 134 ? -1.930 -12.829 -6.631 1.00 85.19 134 ILE A C 1
ATOM 1085 O O . ILE A 1 134 ? -1.315 -12.857 -7.697 1.00 85.19 134 ILE A O 1
ATOM 1089 N N . THR A 1 135 ? -1.314 -13.044 -5.466 1.00 85.69 135 THR A N 1
ATOM 1090 C CA . THR A 1 135 ? 0.124 -13.340 -5.377 1.00 85.69 135 THR A CA 1
ATOM 1091 C C . THR A 1 135 ? 0.475 -14.617 -6.145 1.00 85.69 135 THR A C 1
ATOM 1093 O O . THR A 1 135 ? 1.405 -14.607 -6.952 1.00 85.69 135 THR A O 1
ATOM 1096 N N . ILE A 1 136 ? -0.290 -15.700 -5.954 1.00 86.62 136 ILE A N 1
ATOM 1097 C CA . ILE A 1 136 ? -0.087 -16.959 -6.692 1.00 86.62 136 ILE A CA 1
ATOM 1098 C C . ILE A 1 136 ? -0.260 -16.734 -8.198 1.00 86.62 136 ILE A C 1
ATOM 1100 O O . ILE A 1 136 ? 0.559 -17.212 -8.980 1.00 86.62 136 ILE A O 1
ATOM 1104 N N . HIS A 1 137 ? -1.292 -15.991 -8.608 1.00 87.38 137 HIS A N 1
ATOM 1105 C CA . HIS A 1 137 ? -1.530 -15.668 -10.013 1.00 87.38 137 HIS A CA 1
ATOM 1106 C C . HIS A 1 137 ? -0.301 -15.013 -10.661 1.00 87.38 137 HIS A C 1
ATOM 1108 O O . HIS A 1 137 ? 0.172 -15.494 -11.690 1.00 87.38 137 HIS A O 1
ATOM 1114 N N . PHE A 1 138 ? 0.274 -13.979 -10.039 1.00 85.50 138 PHE A N 1
ATOM 1115 C CA . PHE A 1 138 ? 1.459 -13.312 -10.585 1.00 85.50 138 PHE A CA 1
ATOM 1116 C C . PHE A 1 138 ? 2.705 -14.200 -10.590 1.00 85.50 138 PHE A C 1
ATOM 1118 O O . PHE A 1 138 ? 3.482 -14.144 -11.542 1.00 85.50 138 PHE A O 1
ATOM 1125 N N . TRP A 1 139 ? 2.889 -15.050 -9.577 1.00 87.75 139 TRP A N 1
ATOM 1126 C CA . TRP A 1 139 ? 3.985 -16.023 -9.570 1.00 87.75 139 TRP A CA 1
ATOM 1127 C C . TRP A 1 139 ? 3.874 -17.011 -10.732 1.00 87.75 139 TRP A C 1
ATOM 1129 O O . TRP A 1 139 ? 4.862 -17.250 -11.424 1.00 87.75 139 TRP A O 1
ATOM 1139 N N . LEU A 1 140 ? 2.675 -17.545 -10.984 1.00 91.12 140 LEU A N 1
ATOM 1140 C CA . LEU A 1 140 ? 2.425 -18.460 -12.100 1.00 91.12 140 LEU A CA 1
ATOM 1141 C C . LEU A 1 140 ? 2.635 -17.774 -13.452 1.00 91.12 140 LEU A C 1
ATOM 1143 O O . LEU A 1 140 ? 3.275 -18.351 -14.326 1.00 91.12 140 LEU A O 1
ATOM 1147 N N . MET A 1 141 ? 2.157 -16.537 -13.609 1.00 87.94 141 MET A N 1
ATOM 1148 C CA . MET A 1 141 ? 2.375 -15.749 -14.825 1.00 87.94 141 MET A CA 1
ATOM 1149 C C . MET A 1 141 ? 3.864 -15.488 -15.075 1.00 87.94 141 MET A C 1
ATOM 1151 O O . MET A 1 141 ? 4.339 -15.660 -16.196 1.00 87.94 141 MET A O 1
ATOM 1155 N N . GLY A 1 142 ? 4.619 -15.125 -14.033 1.00 84.81 142 GLY A N 1
ATOM 1156 C CA . GLY A 1 142 ? 6.064 -14.925 -14.126 1.00 84.81 142 GLY A CA 1
ATOM 1157 C C . GLY A 1 142 ? 6.810 -16.212 -14.481 1.00 84.81 142 GLY A C 1
ATOM 1158 O O . GLY A 1 142 ? 7.619 -16.220 -15.406 1.00 84.81 142 GLY A O 1
ATOM 1159 N N . ALA A 1 143 ? 6.495 -17.320 -13.807 1.00 89.12 143 ALA A N 1
ATOM 1160 C CA . ALA A 1 143 ? 7.086 -18.623 -14.103 1.00 89.12 143 ALA A CA 1
ATOM 1161 C C . ALA A 1 143 ? 6.774 -19.083 -15.537 1.00 89.12 143 ALA A C 1
ATOM 1163 O O . ALA A 1 143 ? 7.668 -19.563 -16.232 1.00 89.12 143 ALA A O 1
ATOM 1164 N N . ALA A 1 144 ? 5.538 -18.885 -16.005 1.00 90.00 144 ALA A N 1
ATOM 1165 C CA . ALA A 1 144 ? 5.141 -19.185 -17.377 1.00 90.00 144 ALA A CA 1
ATOM 1166 C C . ALA A 1 144 ? 5.909 -18.329 -18.394 1.00 90.00 144 ALA A C 1
ATOM 1168 O O . ALA A 1 144 ? 6.381 -18.859 -19.397 1.00 90.00 144 ALA A O 1
ATOM 1169 N N . ALA A 1 145 ? 6.090 -17.032 -18.126 1.00 84.31 145 ALA A N 1
ATOM 1170 C CA . ALA A 1 145 ? 6.865 -16.141 -18.987 1.00 84.31 145 ALA A CA 1
ATOM 1171 C C . ALA A 1 145 ? 8.338 -16.569 -19.086 1.00 84.31 145 ALA A C 1
ATOM 1173 O O . ALA A 1 145 ? 8.888 -16.622 -20.186 1.00 84.31 145 ALA A O 1
ATOM 1174 N N . ILE A 1 146 ? 8.959 -16.939 -17.960 1.00 86.50 146 ILE A N 1
ATOM 1175 C CA . ILE A 1 146 ? 10.330 -17.469 -17.941 1.00 86.50 146 ILE A CA 1
ATOM 1176 C C . ILE A 1 146 ? 10.393 -18.787 -18.718 1.00 86.50 146 ILE A C 1
ATOM 1178 O O . ILE A 1 146 ? 11.239 -18.932 -19.597 1.00 86.50 146 ILE A O 1
ATOM 1182 N N . GLY A 1 147 ? 9.470 -19.719 -18.469 1.00 89.44 147 GLY A N 1
ATOM 1183 C CA . GLY A 1 147 ? 9.400 -20.987 -19.198 1.00 89.44 147 GLY A CA 1
ATOM 1184 C C . GLY A 1 147 ? 9.273 -20.797 -20.714 1.00 89.44 147 GLY A C 1
ATOM 1185 O O . GLY A 1 147 ? 10.006 -21.421 -21.475 1.00 89.44 147 GLY A O 1
ATOM 1186 N N . LEU A 1 148 ? 8.410 -19.875 -21.153 1.00 87.88 148 LEU A N 1
ATOM 1187 C CA . LEU A 1 148 ? 8.260 -19.498 -22.562 1.00 87.88 148 LEU A CA 1
ATOM 1188 C C . LEU A 1 148 ? 9.536 -18.880 -23.147 1.00 87.88 148 LEU A C 1
ATOM 1190 O O . LEU A 1 148 ? 9.858 -19.150 -24.301 1.00 87.88 148 LEU A O 1
ATOM 1194 N N . SER A 1 149 ? 10.259 -18.065 -22.372 1.00 83.50 149 SER A N 1
ATOM 1195 C CA . SER A 1 149 ? 11.523 -17.460 -22.813 1.00 83.50 149 SER A CA 1
ATOM 1196 C C . SER A 1 149 ? 12.661 -18.468 -22.968 1.00 83.50 149 SER A C 1
ATOM 1198 O O . SER A 1 149 ? 13.515 -18.259 -23.814 1.00 83.50 149 SER A O 1
ATOM 1200 N N . LEU A 1 150 ? 12.661 -19.552 -22.185 1.00 88.38 150 LEU A N 1
ATOM 1201 C CA . LEU A 1 150 ? 13.665 -20.619 -22.268 1.00 88.38 150 LEU A CA 1
ATOM 1202 C C . LEU A 1 150 ? 13.363 -21.632 -23.382 1.00 88.38 150 LEU A C 1
ATOM 1204 O O . LEU A 1 150 ? 14.256 -22.361 -23.801 1.00 88.38 150 LEU A O 1
ATOM 1208 N N . TYR A 1 151 ? 12.104 -21.716 -23.820 1.00 83.38 151 TYR A N 1
ATOM 1209 C CA . TYR A 1 151 ? 11.675 -22.578 -24.925 1.00 83.38 151 TYR A CA 1
ATOM 1210 C C . TYR A 1 151 ? 11.906 -21.943 -26.311 1.00 83.38 151 TYR A C 1
ATOM 1212 O O . TYR A 1 151 ? 11.897 -22.653 -27.316 1.00 83.38 151 TYR A O 1
ATOM 1220 N N . ARG A 1 152 ? 12.073 -20.617 -26.374 1.00 53.84 152 ARG A N 1
ATOM 1221 C CA . ARG A 1 152 ? 12.412 -19.864 -27.590 1.00 53.84 152 ARG A CA 1
ATOM 1222 C C . ARG A 1 152 ? 13.916 -19.697 -27.738 1.00 53.84 152 ARG A C 1
ATOM 1224 O O . ARG A 1 152 ? 14.356 -19.708 -28.906 1.00 53.84 152 ARG A O 1
#

Sequence (152 aa):
MTSDTTLAWQTLHHQLERMREMQGRYSNLFYELIVISLIVLLLLAAASMTDTLRGAVLLIPFYVIYVGVHSAYYLSYVVWARIYATGLEQKLNALLKEDLLIAHRQEAVYLFPLHGKQFAGVRLSLKQTFIGFITIHFWLMGAAAIGLSLYR

Foldseek 3Di:
DDPVLVVVLVVLVVLLVVLVVQLVVLVVVLVVLVVVLVVVLVVLVVQCVDPVNVVSVVCNVVSVVVSVVSNVVSVVSNLVSLVSSVVSLVVNCVSVVHNPRCVNVVCCQAQHNNDAPADQQAHPDPNGHNRNVVVVVVVVVVVVVVVVVVVD

Secondary structure (DSSP, 8-state):
--HHHHHHHHHHHHHHHHHHHHHHHHHHHHHHHHHHHHHHHHHHHHHHTSSTTGGGGGHHHHHHHHHHHHHHHHHHHHHHHHHHHHHHHHHHHHHHTS----HHHHHHHHT--SSS-EETTEESSS---HHHHHHHHHHHHHHHHHHHHHH-